Protein AF-A0A7J9ISA4-F1 (afdb_monomer_lite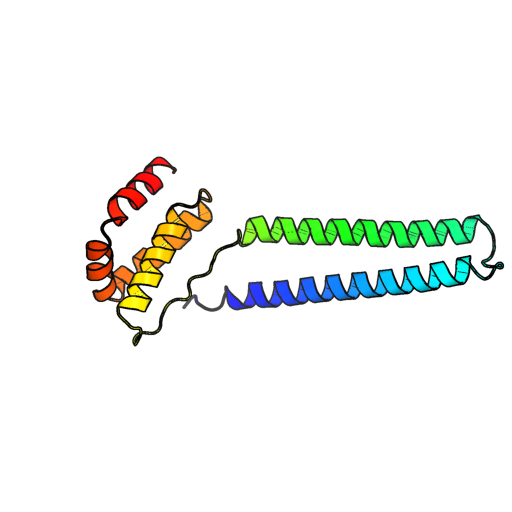)

pLDDT: mean 79.74, std 15.6, range [30.41, 97.19]

InterPro domains:
  IPR054296 Domain of unknown function DUF7032 [PF23005] (8-73)

Sequence (153 aa):
MAIENCGSSFAQNIEVFSGLVASVLVTVNECHHLAIACMDISYSGKLLMQSYLDVIFAKFDNHVKDLFEFYTARILSHGFTIVVSRLSVSASKDDMRFYIRGLLTQMKIEDTKMKKQALGNLYNVLVEDERYVKLIIEIGDIVNVVVQFLDSS

Radius of gyration: 25.22 Å; chains: 1; bounding box: 56×33×67 Å

Secondary structure (DSSP, 8-state):
---SHHHHHHHHHHHHHHHHHHHHHHHHHHHHHHHHHHHSS-SS-HHHHHHHHHHHHHHHHHHHHHHHHHHHHHHHHHTT----PPPPTT--HHHHHHHHHHHHHHHTSS-HHHHHHHHHHHHHHHHH-HHHHHHHHHH--HHHHHHHHHHT-

Organism: NCBI:txid34283

Foldseek 3Di:
DPDPPPVVVVVVLVVLVVVLVVLVVVLVVLVVVLVVVVVPPDPDDPVNNVVSVVVSVVSVVVSVVSVVCSVVVCCVPPVPQPPLDDDDPPDDLVSLLVSLVSLLVQLVDLDLVSVVVSVVVLVVCVVPDVSNVVSVVVVVCVVVSVVVSVVSD

Structure (mmCIF, N/CA/C/O backbone):
data_AF-A0A7J9ISA4-F1
#
_entry.id   AF-A0A7J9ISA4-F1
#
loop_
_atom_site.group_PDB
_atom_site.id
_atom_site.type_symbol
_atom_site.label_atom_id
_atom_site.label_alt_id
_atom_site.label_comp_id
_atom_site.label_asym_id
_atom_site.label_entity_id
_atom_site.label_seq_id
_atom_site.pdbx_PDB_ins_code
_atom_site.Cartn_x
_atom_site.Cartn_y
_atom_site.Cartn_z
_atom_site.occupancy
_atom_site.B_iso_or_equiv
_atom_site.auth_seq_id
_atom_site.auth_comp_id
_atom_site.auth_asym_id
_atom_site.auth_atom_id
_atom_site.pdbx_PDB_model_num
ATOM 1 N N . MET A 1 1 ? -16.634 -18.037 9.692 1.00 30.41 1 MET A N 1
ATOM 2 C CA . MET A 1 1 ? -15.497 -18.662 8.986 1.00 30.41 1 MET A CA 1
ATOM 3 C C . MET A 1 1 ? -15.128 -17.753 7.815 1.00 30.41 1 MET A C 1
ATOM 5 O O . MET A 1 1 ? -15.687 -17.900 6.743 1.00 30.41 1 MET A O 1
ATOM 9 N N . ALA A 1 2 ? -14.324 -16.715 8.067 1.00 34.34 2 ALA A N 1
ATOM 10 C CA . ALA A 1 2 ? -13.890 -15.730 7.065 1.00 34.34 2 ALA A CA 1
ATOM 11 C C . ALA A 1 2 ? -12.674 -14.957 7.611 1.00 34.34 2 ALA A C 1
ATOM 13 O O . ALA A 1 2 ? -12.773 -13.776 7.916 1.00 34.34 2 ALA A O 1
ATOM 14 N N . ILE A 1 3 ? -11.555 -15.647 7.861 1.00 37.19 3 ILE A N 1
ATOM 15 C CA . ILE A 1 3 ? -10.313 -15.008 8.352 1.00 37.19 3 ILE A CA 1
ATOM 16 C C . ILE A 1 3 ? -9.090 -15.346 7.468 1.00 37.19 3 ILE A C 1
ATOM 18 O O . ILE A 1 3 ? -8.023 -14.777 7.655 1.00 37.19 3 ILE A O 1
ATOM 22 N N . GLU A 1 4 ? -9.221 -16.158 6.414 1.00 35.75 4 GLU A N 1
ATOM 23 C CA . GLU A 1 4 ? -8.049 -16.586 5.622 1.00 35.75 4 GLU A CA 1
ATOM 24 C C . GLU A 1 4 ? -7.736 -15.747 4.368 1.00 35.75 4 GLU A C 1
ATOM 26 O O . GLU A 1 4 ? -6.681 -15.923 3.769 1.00 35.75 4 GLU A O 1
ATOM 31 N N . ASN A 1 5 ? -8.576 -14.785 3.969 1.00 42.12 5 ASN A N 1
ATOM 32 C CA . ASN A 1 5 ? -8.413 -14.139 2.655 1.00 42.12 5 ASN A CA 1
ATOM 33 C C . ASN A 1 5 ? -7.409 -12.962 2.608 1.00 42.12 5 ASN A C 1
ATOM 35 O O . ASN A 1 5 ? -7.062 -12.487 1.532 1.00 42.12 5 ASN A O 1
ATOM 39 N N . CYS A 1 6 ? -6.950 -12.445 3.754 1.00 46.66 6 CYS A N 1
ATOM 40 C CA . CYS A 1 6 ? -6.056 -11.274 3.774 1.00 46.66 6 CYS A CA 1
ATOM 41 C C . CYS A 1 6 ? -4.569 -11.666 3.646 1.00 46.66 6 CYS A C 1
ATOM 43 O O . CYS A 1 6 ? -3.785 -10.963 3.011 1.00 46.66 6 CYS A O 1
ATOM 45 N N . GLY A 1 7 ? -4.184 -12.823 4.198 1.00 47.44 7 GLY A N 1
ATOM 46 C CA . GLY A 1 7 ? -2.804 -13.320 4.137 1.00 47.44 7 GLY A CA 1
ATOM 47 C C . GLY A 1 7 ? -2.387 -13.807 2.746 1.00 47.44 7 GLY A C 1
ATOM 48 O O . GLY A 1 7 ? -1.238 -13.616 2.351 1.00 47.44 7 GLY A O 1
ATOM 49 N N . SER A 1 8 ? -3.324 -14.378 1.982 1.00 54.62 8 SER A N 1
ATOM 50 C CA . SER A 1 8 ? -3.075 -14.900 0.631 1.00 54.62 8 SER A CA 1
ATOM 51 C C . SER A 1 8 ? -2.741 -13.790 -0.369 1.00 54.62 8 SER A C 1
ATOM 53 O O . SER A 1 8 ? -1.777 -13.909 -1.121 1.00 54.62 8 SER A O 1
ATOM 55 N N . SER A 1 9 ? -3.479 -12.676 -0.332 1.00 59.88 9 SER A N 1
ATOM 56 C CA . SER A 1 9 ? -3.261 -11.542 -1.237 1.00 59.88 9 SER A CA 1
ATOM 57 C C . SER A 1 9 ? -1.922 -10.844 -0.977 1.00 59.88 9 SER A C 1
ATOM 59 O O . SER A 1 9 ? -1.212 -10.498 -1.919 1.00 59.88 9 SER A O 1
ATOM 61 N N . PHE A 1 10 ? -1.526 -10.668 0.286 1.00 62.47 10 PHE A N 1
ATOM 62 C CA . PHE A 1 10 ? -0.249 -10.032 0.620 1.00 62.47 10 PHE A CA 1
ATOM 63 C C . PHE A 1 10 ? 0.959 -10.876 0.186 1.00 62.47 10 PHE A C 1
ATOM 65 O O . PHE A 1 10 ? 1.888 -10.343 -0.420 1.00 62.47 10 PHE A O 1
ATOM 72 N N . ALA A 1 11 ? 0.925 -12.189 0.437 1.00 68.31 11 ALA A N 1
ATOM 73 C CA . ALA A 1 11 ? 1.981 -13.108 0.013 1.00 68.31 11 ALA A CA 1
ATOM 74 C C . ALA A 1 11 ? 2.127 -13.145 -1.518 1.00 68.31 11 ALA A C 1
ATOM 76 O O . ALA A 1 11 ? 3.238 -13.036 -2.032 1.00 68.31 11 ALA A O 1
ATOM 77 N N . GLN A 1 12 ? 1.004 -13.196 -2.239 1.00 74.12 12 GLN A N 1
ATOM 78 C CA . GLN A 1 12 ? 0.990 -13.164 -3.701 1.00 74.12 12 GLN A CA 1
ATOM 79 C C . GLN A 1 12 ? 1.576 -11.855 -4.256 1.00 74.12 12 GLN A C 1
ATOM 81 O O . GLN A 1 12 ? 2.361 -11.873 -5.198 1.00 74.12 12 GLN A O 1
ATOM 86 N N . ASN A 1 13 ? 1.263 -10.710 -3.642 1.00 75.00 13 ASN A N 1
ATOM 87 C CA . ASN A 1 13 ? 1.820 -9.418 -4.052 1.00 75.00 13 ASN A CA 1
ATOM 88 C C . ASN A 1 13 ? 3.340 -9.320 -3.833 1.00 75.00 13 ASN A C 1
ATOM 90 O O . ASN A 1 13 ? 4.038 -8.721 -4.653 1.00 75.00 13 ASN A O 1
ATOM 94 N N . ILE A 1 14 ? 3.863 -9.901 -2.747 1.00 80.31 14 ILE A N 1
ATOM 95 C CA . ILE A 1 14 ? 5.313 -9.980 -2.506 1.00 80.31 14 ILE A CA 1
ATOM 96 C C . ILE A 1 14 ? 5.988 -10.834 -3.579 1.00 80.31 14 ILE A C 1
ATOM 98 O O . ILE A 1 14 ? 7.038 -10.446 -4.087 1.00 80.31 14 ILE A O 1
ATOM 102 N N . GLU A 1 15 ? 5.390 -11.968 -3.939 1.00 83.81 15 GLU A N 1
ATOM 103 C CA . GLU A 1 15 ? 5.917 -12.857 -4.976 1.00 83.81 15 GLU A CA 1
ATOM 104 C C . GLU A 1 15 ? 5.969 -12.158 -6.343 1.00 83.81 15 GLU A C 1
ATOM 106 O O . GLU A 1 15 ? 7.014 -12.159 -6.996 1.00 83.81 15 GLU A O 1
ATOM 111 N N . VAL A 1 16 ? 4.892 -11.463 -6.730 1.00 85.56 16 VAL A N 1
ATOM 112 C CA . VAL A 1 16 ? 4.835 -10.666 -7.969 1.00 85.56 16 VAL A CA 1
ATOM 113 C C . VAL A 1 16 ? 5.898 -9.564 -7.976 1.00 85.56 16 VAL A C 1
ATOM 115 O O . VAL A 1 16 ? 6.626 -9.416 -8.958 1.00 85.56 16 VAL A O 1
ATOM 118 N N . PHE A 1 17 ? 6.046 -8.818 -6.877 1.00 86.12 17 PHE A N 1
ATOM 119 C CA . PHE A 1 17 ? 7.059 -7.764 -6.777 1.00 86.12 17 PHE A CA 1
ATOM 120 C C . PHE A 1 17 ? 8.486 -8.323 -6.835 1.00 86.12 17 PHE A C 1
ATOM 122 O O . PHE A 1 17 ? 9.341 -7.774 -7.527 1.00 86.12 17 PHE A O 1
ATOM 129 N N . SER A 1 18 ? 8.741 -9.439 -6.149 1.00 88.25 18 SER A N 1
ATOM 130 C CA . SER A 1 18 ? 10.027 -10.137 -6.203 1.00 88.25 18 SER A CA 1
ATOM 131 C C . SER A 1 18 ? 10.355 -10.590 -7.628 1.00 88.25 18 SER A C 1
ATOM 133 O O . SER A 1 18 ? 11.494 -10.437 -8.072 1.00 88.25 18 SER A O 1
ATOM 135 N N . GLY A 1 19 ? 9.363 -11.099 -8.366 1.0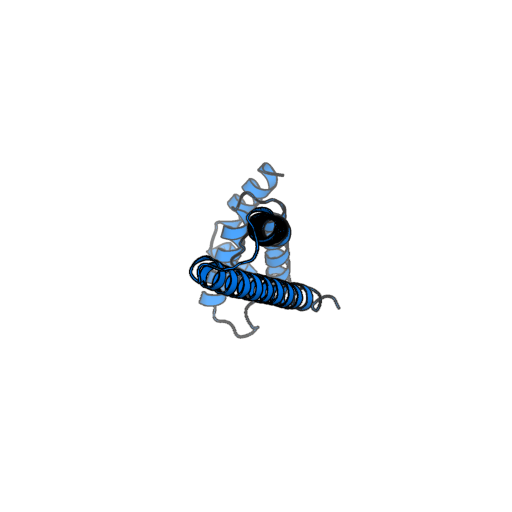0 91.38 19 GLY A N 1
ATOM 136 C CA . GLY A 1 19 ? 9.506 -11.450 -9.779 1.00 91.38 19 GLY A CA 1
ATOM 137 C C . GLY A 1 19 ? 9.865 -10.245 -10.653 1.00 91.38 19 GLY A C 1
ATOM 138 O O . GLY A 1 19 ? 10.779 -10.330 -11.474 1.00 91.38 19 GLY A O 1
ATOM 139 N N . LEU A 1 20 ? 9.213 -9.101 -10.431 1.00 92.94 20 LEU A N 1
ATOM 140 C CA . LEU A 1 20 ? 9.489 -7.859 -11.159 1.00 92.94 20 LEU A CA 1
ATOM 141 C C . LEU A 1 20 ? 10.909 -7.339 -10.891 1.00 92.94 20 LEU A C 1
ATOM 143 O O . LEU A 1 20 ? 11.635 -7.021 -11.831 1.00 92.94 20 LEU A O 1
ATOM 147 N N . VAL A 1 21 ? 11.353 -7.334 -9.630 1.00 93.19 21 VAL A N 1
ATOM 148 C CA . VAL A 1 21 ? 12.729 -6.951 -9.261 1.00 93.19 21 VAL A CA 1
ATOM 149 C C . VAL A 1 21 ? 13.758 -7.872 -9.921 1.00 93.19 21 VAL A C 1
ATOM 151 O O . VAL A 1 21 ? 14.757 -7.390 -10.459 1.00 93.19 21 VAL A O 1
ATOM 154 N N . ALA A 1 22 ? 13.511 -9.185 -9.932 1.00 95.69 22 ALA A N 1
ATOM 155 C CA . ALA A 1 22 ? 14.386 -10.139 -10.609 1.00 95.69 22 ALA A CA 1
ATOM 156 C C . ALA A 1 22 ? 14.451 -9.881 -12.127 1.00 95.69 22 ALA A C 1
ATOM 158 O O . ALA A 1 22 ? 15.536 -9.897 -12.707 1.00 95.69 22 ALA A O 1
ATOM 159 N N . SER A 1 23 ? 13.317 -9.576 -12.764 1.00 95.56 23 SER A N 1
ATOM 160 C CA . SER A 1 23 ? 13.235 -9.257 -14.197 1.00 95.56 23 SER A CA 1
ATOM 161 C C . SER A 1 23 ? 13.988 -7.968 -14.566 1.00 95.56 23 SER A C 1
ATOM 163 O O . SER A 1 23 ? 14.734 -7.921 -15.554 1.00 95.56 23 SER A O 1
ATOM 165 N N . VAL A 1 24 ? 13.872 -6.933 -13.725 1.00 96.44 24 VAL A N 1
ATOM 166 C CA . VAL A 1 24 ? 14.646 -5.690 -13.854 1.00 96.44 24 VAL A CA 1
ATOM 167 C C . VAL A 1 24 ? 16.140 -5.980 -13.744 1.00 96.44 24 VAL A C 1
ATOM 169 O O . VAL A 1 24 ? 16.910 -5.514 -14.580 1.00 96.44 24 VAL A O 1
ATOM 172 N N . LEU A 1 25 ? 16.559 -6.784 -12.762 1.00 97.19 25 LEU A N 1
ATOM 173 C CA . LEU A 1 25 ? 17.967 -7.139 -12.575 1.00 97.19 25 LEU A CA 1
ATOM 174 C C . LEU A 1 25 ? 18.546 -7.860 -13.800 1.00 97.19 25 LEU A C 1
ATOM 176 O O . LEU A 1 25 ? 19.649 -7.530 -14.237 1.00 97.19 25 LEU A O 1
ATOM 180 N N . VAL A 1 26 ? 17.793 -8.793 -14.392 1.00 97.12 26 VAL A N 1
ATOM 181 C CA . VAL A 1 26 ? 18.182 -9.460 -15.646 1.00 97.12 26 VAL A CA 1
ATOM 182 C C . VAL A 1 26 ? 18.388 -8.434 -16.761 1.00 97.12 26 VAL A C 1
ATOM 184 O O . VAL A 1 26 ? 19.423 -8.448 -17.422 1.00 97.12 26 VAL A O 1
ATOM 187 N N . THR A 1 27 ? 17.455 -7.494 -16.925 1.00 96.62 27 THR A N 1
ATOM 188 C CA . THR A 1 27 ? 17.532 -6.457 -17.970 1.00 96.62 27 THR A CA 1
ATOM 189 C C . THR A 1 27 ? 18.705 -5.496 -17.748 1.00 96.62 27 THR A C 1
ATOM 191 O O . THR A 1 27 ? 19.381 -5.107 -18.699 1.00 96.62 27 THR A O 1
ATOM 194 N N . VAL A 1 28 ? 19.008 -5.146 -16.494 1.00 96.81 28 VAL A N 1
ATOM 195 C CA . VAL A 1 28 ? 20.195 -4.352 -16.135 1.00 96.81 28 VAL A CA 1
ATOM 196 C C . VAL A 1 28 ? 21.478 -5.103 -16.484 1.00 96.81 28 VAL A C 1
ATOM 198 O O . VAL A 1 28 ? 22.398 -4.505 -17.041 1.00 96.81 28 VAL A O 1
ATOM 201 N N . ASN A 1 29 ? 21.542 -6.407 -16.211 1.00 96.31 29 ASN A N 1
ATOM 202 C CA . ASN A 1 29 ? 22.706 -7.218 -16.552 1.00 96.31 29 ASN A CA 1
ATOM 203 C C . ASN A 1 29 ? 22.891 -7.346 -18.077 1.00 96.31 29 ASN A C 1
ATOM 205 O O . ASN A 1 29 ? 24.001 -7.197 -18.582 1.00 96.31 29 ASN A O 1
ATOM 209 N N . GLU A 1 30 ? 21.809 -7.546 -18.833 1.00 94.00 30 GLU A N 1
ATOM 210 C CA . GLU A 1 30 ? 21.842 -7.514 -20.303 1.00 94.00 30 GLU A CA 1
ATOM 211 C C . GLU A 1 30 ? 22.312 -6.154 -20.842 1.00 94.00 30 GLU A C 1
ATOM 213 O O . GLU A 1 30 ? 23.153 -6.103 -21.739 1.00 94.00 30 GLU A O 1
ATOM 218 N N . CYS A 1 31 ? 21.818 -5.052 -20.270 1.00 93.62 31 CYS A N 1
ATOM 219 C CA . CYS A 1 31 ? 22.247 -3.696 -20.612 1.00 93.62 31 CYS A CA 1
ATOM 220 C C . CYS A 1 31 ? 23.742 -3.491 -20.327 1.00 93.62 31 CYS A C 1
ATOM 222 O O . CYS A 1 31 ? 24.458 -2.909 -21.140 1.00 93.62 31 CYS A O 1
ATOM 224 N N . HIS A 1 32 ? 24.239 -4.024 -19.210 1.00 93.31 32 HIS A N 1
ATOM 225 C CA . HIS A 1 32 ? 25.657 -3.984 -18.870 1.00 93.31 32 HIS A CA 1
ATOM 226 C C . HIS A 1 32 ? 26.517 -4.750 -19.886 1.00 93.31 32 HIS A C 1
ATOM 228 O O . HIS A 1 32 ? 27.515 -4.217 -20.372 1.00 93.31 32 HIS A O 1
ATOM 234 N N . HIS A 1 33 ? 26.107 -5.961 -20.274 1.00 89.25 33 HIS A N 1
ATOM 235 C CA . HIS A 1 33 ? 26.791 -6.722 -21.323 1.00 89.25 33 HIS A CA 1
ATOM 236 C C . HIS A 1 33 ? 26.769 -6.000 -22.673 1.00 89.25 33 HIS A C 1
ATOM 238 O O . HIS A 1 33 ? 27.788 -5.968 -23.363 1.00 89.25 33 HIS A O 1
ATOM 244 N N . LEU A 1 34 ? 25.642 -5.377 -23.033 1.00 87.12 34 LEU A N 1
ATOM 245 C CA . LEU A 1 34 ? 25.538 -4.562 -24.240 1.00 87.12 34 LEU A CA 1
ATOM 246 C C . LEU A 1 34 ? 26.475 -3.348 -24.179 1.00 87.12 34 LEU A C 1
ATOM 248 O O . LEU A 1 34 ? 27.151 -3.054 -25.159 1.00 87.12 34 LEU A O 1
ATOM 252 N N . ALA A 1 35 ? 26.571 -2.671 -23.033 1.00 86.94 35 ALA A N 1
ATOM 253 C CA . ALA A 1 35 ? 27.482 -1.545 -22.847 1.00 86.94 35 ALA A CA 1
ATOM 254 C C . ALA A 1 35 ? 28.951 -1.960 -23.033 1.00 86.94 35 ALA A C 1
ATOM 256 O O . ALA A 1 35 ? 29.700 -1.250 -23.702 1.00 86.94 35 ALA A O 1
ATOM 257 N N . ILE A 1 36 ? 29.348 -3.127 -22.512 1.00 85.56 36 ILE A N 1
ATOM 258 C CA . ILE A 1 36 ? 30.682 -3.704 -22.746 1.00 85.56 36 ILE A CA 1
ATOM 259 C C . ILE A 1 36 ? 30.889 -3.996 -24.238 1.00 85.56 36 ILE A C 1
ATOM 261 O O . ILE A 1 36 ? 31.883 -3.559 -24.813 1.00 85.56 36 ILE A O 1
ATOM 265 N N . ALA A 1 37 ? 29.932 -4.663 -24.888 1.00 80.31 37 ALA A N 1
ATOM 266 C CA . ALA A 1 37 ? 30.019 -5.000 -26.310 1.00 80.31 37 ALA A CA 1
ATOM 267 C C . ALA A 1 37 ? 30.105 -3.758 -27.219 1.00 80.31 37 ALA A C 1
ATOM 269 O O . ALA A 1 37 ? 30.799 -3.779 -28.235 1.00 80.31 37 ALA A O 1
ATOM 270 N N . CYS A 1 38 ? 29.446 -2.659 -26.842 1.00 76.00 38 CYS A N 1
ATOM 271 C CA . CYS A 1 38 ? 29.540 -1.372 -27.531 1.00 76.00 38 CYS A CA 1
ATOM 272 C C . CYS A 1 38 ? 30.930 -0.723 -27.404 1.00 76.00 38 CYS A C 1
ATOM 274 O O . CYS A 1 38 ? 31.338 0.006 -28.307 1.00 76.00 38 CYS A O 1
ATOM 276 N N . MET A 1 39 ? 31.657 -0.972 -26.308 1.00 77.31 39 MET A N 1
ATOM 277 C CA . MET A 1 39 ? 33.015 -0.449 -26.108 1.00 77.31 39 MET A CA 1
ATOM 278 C C . MET A 1 39 ? 34.083 -1.241 -26.874 1.00 77.31 39 MET A C 1
ATOM 280 O O . MET A 1 39 ? 35.103 -0.660 -27.226 1.00 77.31 39 MET A O 1
ATOM 284 N N . ASP A 1 40 ? 33.846 -2.519 -27.191 1.00 73.00 40 ASP A N 1
ATOM 285 C CA . ASP A 1 40 ? 34.832 -3.427 -27.814 1.00 73.00 40 ASP A CA 1
ATOM 286 C C . ASP A 1 40 ? 34.967 -3.295 -29.357 1.00 73.00 40 ASP A C 1
ATOM 288 O O . ASP A 1 40 ? 35.508 -4.160 -30.042 1.00 73.00 40 ASP A O 1
ATOM 292 N N . ILE A 1 41 ? 34.523 -2.171 -29.937 1.00 57.09 41 ILE A N 1
ATOM 293 C CA . ILE A 1 41 ? 34.849 -1.682 -31.303 1.00 57.09 41 ILE A CA 1
ATOM 294 C C . ILE A 1 41 ? 34.388 -2.572 -32.491 1.00 57.09 41 ILE A C 1
ATOM 296 O O . ILE A 1 41 ? 34.514 -2.165 -33.645 1.00 57.09 41 ILE A O 1
ATOM 300 N N . SER A 1 42 ? 33.751 -3.732 -32.286 1.00 58.06 42 SER A N 1
ATOM 301 C CA . SER A 1 42 ? 33.310 -4.595 -33.406 1.00 58.06 42 SER A CA 1
ATOM 302 C C . SER A 1 42 ? 31.905 -5.189 -33.286 1.00 58.06 42 SER A C 1
ATOM 304 O O . SER A 1 42 ? 31.612 -6.235 -33.868 1.00 58.06 42 SER A O 1
ATOM 306 N N . TYR A 1 43 ? 30.979 -4.527 -32.585 1.00 52.44 43 TYR A N 1
ATOM 307 C CA . TYR A 1 43 ? 29.584 -4.977 -32.558 1.00 52.44 43 TYR A CA 1
ATOM 308 C C . TYR A 1 43 ? 28.833 -4.609 -33.855 1.00 52.44 43 TYR A C 1
ATOM 310 O O . TYR A 1 43 ? 27.984 -3.726 -33.901 1.00 52.44 43 TYR A O 1
ATOM 318 N N . SER A 1 44 ? 29.234 -5.273 -34.945 1.00 63.00 44 SER A N 1
ATOM 319 C CA . SER A 1 44 ? 28.444 -5.650 -36.123 1.00 63.00 44 SER A CA 1
ATOM 320 C C . SER A 1 44 ? 27.403 -4.637 -36.614 1.00 63.00 44 SER A C 1
ATOM 322 O O . SER A 1 44 ? 26.215 -4.920 -36.656 1.00 63.00 44 SER A O 1
ATOM 324 N N . GLY A 1 45 ? 27.853 -3.476 -37.085 1.00 65.25 45 GLY A N 1
ATOM 325 C CA . GLY A 1 45 ? 27.023 -2.568 -37.877 1.00 65.25 45 GLY A CA 1
ATOM 326 C C . GLY A 1 45 ? 26.000 -1.755 -37.073 1.00 65.25 45 GLY A C 1
ATOM 327 O O . GLY A 1 45 ? 25.303 -2.232 -36.182 1.00 65.25 45 GLY A O 1
ATOM 328 N N . LYS A 1 46 ? 25.868 -0.481 -37.454 1.00 70.00 46 LYS A N 1
ATOM 329 C CA . LYS A 1 46 ? 25.039 0.529 -36.776 1.00 70.00 46 LYS A CA 1
ATOM 330 C C . LYS A 1 46 ? 23.592 0.081 -36.509 1.00 70.00 46 LYS A C 1
ATOM 332 O O . LYS A 1 46 ? 23.043 0.404 -35.464 1.00 70.00 46 LYS A O 1
ATOM 337 N N . LEU A 1 47 ? 22.996 -0.673 -37.436 1.00 68.19 47 LEU A N 1
ATOM 338 C CA . LEU A 1 47 ? 21.612 -1.151 -37.331 1.00 68.19 47 LEU A CA 1
ATOM 339 C C . LEU A 1 47 ? 21.434 -2.248 -36.277 1.00 68.19 47 LEU A C 1
ATOM 341 O O . LEU A 1 47 ? 20.407 -2.270 -35.606 1.00 68.19 47 LEU A O 1
ATOM 345 N N . LEU A 1 48 ? 22.422 -3.132 -36.103 1.00 70.62 48 LEU A N 1
ATOM 346 C CA . LEU A 1 48 ? 22.340 -4.190 -35.100 1.00 70.62 48 LEU A CA 1
ATOM 347 C C . LEU A 1 48 ? 22.428 -3.576 -33.702 1.00 70.62 48 LEU A C 1
ATOM 349 O O . LEU A 1 48 ? 21.541 -3.789 -32.886 1.00 70.62 48 LEU A O 1
ATOM 353 N N . MET A 1 49 ? 23.434 -2.732 -33.458 1.00 77.19 49 MET A N 1
ATOM 354 C CA . MET A 1 49 ? 23.585 -2.011 -32.191 1.00 77.19 49 MET A CA 1
ATOM 355 C C . MET A 1 49 ? 22.335 -1.188 -31.846 1.00 77.19 49 MET A C 1
ATOM 357 O O . MET A 1 49 ? 21.870 -1.232 -30.710 1.00 77.19 49 MET A O 1
ATOM 361 N N . GLN A 1 50 ? 21.758 -0.486 -32.827 1.00 82.50 50 GLN A N 1
ATOM 362 C CA . GLN A 1 50 ? 20.513 0.257 -32.636 1.00 82.50 50 GLN A CA 1
ATOM 363 C C . GLN A 1 50 ? 19.347 -0.671 -32.269 1.00 82.50 50 GLN A C 1
ATOM 365 O O . GLN A 1 50 ? 18.659 -0.406 -31.291 1.00 82.50 50 GLN A O 1
ATOM 370 N N . SER A 1 51 ? 19.178 -1.798 -32.966 1.00 85.38 51 SER A N 1
ATOM 371 C CA . SER A 1 51 ? 18.131 -2.773 -32.640 1.00 85.38 51 SER A CA 1
ATOM 372 C C . SER A 1 51 ? 18.273 -3.343 -31.226 1.00 85.38 51 SER A C 1
ATOM 374 O O . SER A 1 51 ? 17.264 -3.539 -30.553 1.00 85.38 51 SER A O 1
ATOM 376 N N . TYR A 1 52 ? 19.493 -3.616 -30.756 1.00 85.06 52 TYR A N 1
ATOM 377 C CA . TYR A 1 52 ? 19.712 -4.086 -29.384 1.00 85.06 52 TYR A CA 1
ATOM 378 C C . TYR A 1 52 ? 19.392 -3.003 -28.347 1.00 85.06 52 TYR A C 1
ATOM 380 O O . TYR A 1 52 ? 18.779 -3.307 -27.323 1.00 85.06 52 TYR A O 1
ATOM 388 N N . LEU A 1 53 ? 19.754 -1.745 -28.619 1.00 88.56 53 LEU A N 1
ATOM 389 C CA . LEU A 1 53 ? 19.392 -0.612 -27.765 1.00 88.56 53 LEU A CA 1
ATOM 390 C C . LEU A 1 53 ? 17.874 -0.414 -27.703 1.00 88.56 53 LEU A C 1
ATOM 392 O O . LEU A 1 53 ? 17.340 -0.248 -26.608 1.00 88.56 53 LEU A O 1
ATOM 396 N N . ASP A 1 54 ? 17.181 -0.503 -28.839 1.00 91.56 54 ASP A N 1
ATOM 397 C CA . ASP A 1 54 ? 15.722 -0.387 -28.913 1.00 91.56 54 ASP A CA 1
ATOM 398 C C . ASP A 1 54 ? 15.033 -1.499 -28.101 1.00 91.56 54 ASP A C 1
ATOM 400 O O . ASP A 1 54 ? 14.069 -1.242 -27.378 1.00 91.56 54 ASP A O 1
ATOM 404 N N . VAL A 1 55 ? 15.562 -2.730 -28.144 1.00 93.31 55 VAL A N 1
ATOM 405 C CA . VAL A 1 55 ? 15.065 -3.853 -27.330 1.00 93.31 55 VAL A CA 1
ATOM 406 C C . VAL A 1 55 ? 15.262 -3.594 -25.836 1.00 93.31 55 VAL A C 1
ATOM 408 O O . VAL A 1 55 ? 14.327 -3.788 -25.059 1.00 93.31 55 VAL A O 1
ATOM 411 N N . ILE A 1 56 ? 16.451 -3.153 -25.413 1.00 94.44 56 ILE A N 1
ATOM 412 C CA . ILE A 1 56 ? 16.720 -2.843 -24.000 1.00 94.44 56 ILE A CA 1
ATOM 413 C C . ILE A 1 56 ? 15.837 -1.686 -23.519 1.00 94.44 56 ILE A C 1
ATOM 415 O O . ILE A 1 56 ? 15.274 -1.757 -22.427 1.00 94.44 56 ILE A O 1
ATOM 419 N N . PHE A 1 57 ? 15.659 -0.654 -24.345 1.00 94.19 57 PHE A N 1
ATOM 420 C CA . PHE A 1 57 ? 14.778 0.469 -24.044 1.00 94.19 57 PHE A CA 1
ATOM 421 C C . PHE A 1 57 ? 13.327 0.013 -23.860 1.00 94.19 57 PHE A C 1
ATOM 423 O O . PHE A 1 57 ? 12.712 0.336 -22.847 1.00 94.19 57 PHE A O 1
ATOM 430 N N . ALA A 1 58 ? 12.804 -0.805 -24.778 1.00 96.31 58 ALA A N 1
ATOM 431 C CA . ALA A 1 58 ? 11.456 -1.357 -24.671 1.00 96.31 58 ALA A CA 1
ATOM 432 C C . ALA A 1 58 ? 11.274 -2.220 -23.410 1.00 96.31 58 ALA A C 1
ATOM 434 O O . ALA A 1 58 ? 10.231 -2.148 -22.762 1.00 96.31 58 ALA A O 1
ATOM 435 N N . LYS A 1 59 ? 12.289 -3.007 -23.018 1.00 96.44 59 LYS A N 1
ATOM 436 C CA . LYS A 1 59 ? 12.255 -3.774 -21.761 1.00 96.44 59 LYS A CA 1
ATOM 437 C C . LYS A 1 59 ? 12.151 -2.856 -20.542 1.00 96.44 59 LYS A C 1
ATOM 439 O O . LYS A 1 59 ? 11.315 -3.101 -19.681 1.00 96.44 59 LYS A O 1
ATOM 444 N N . PHE A 1 60 ? 12.956 -1.793 -20.472 1.00 96.81 60 PHE A N 1
ATOM 445 C CA . PHE A 1 60 ? 12.870 -0.829 -19.371 1.00 96.81 60 PHE A CA 1
ATOM 446 C C . PHE A 1 60 ? 11.547 -0.063 -19.349 1.00 96.81 60 PHE A C 1
ATOM 448 O O . PHE A 1 60 ? 10.986 0.121 -18.272 1.00 96.81 60 PHE A O 1
ATOM 455 N N . ASP A 1 61 ? 11.028 0.343 -20.508 1.00 96.81 61 ASP A N 1
ATOM 456 C CA . ASP A 1 61 ? 9.720 0.999 -20.611 1.00 96.81 61 ASP A CA 1
ATOM 457 C C . ASP A 1 61 ? 8.594 0.092 -20.086 1.00 96.81 61 ASP A C 1
ATOM 459 O O . ASP A 1 61 ? 7.732 0.538 -19.329 1.00 96.81 61 ASP A O 1
ATOM 463 N N . ASN A 1 62 ? 8.650 -1.207 -20.394 1.00 95.81 62 ASN A N 1
ATOM 464 C CA . ASN A 1 62 ? 7.724 -2.189 -19.831 1.00 95.81 62 ASN A CA 1
ATOM 465 C C . ASN A 1 62 ? 7.890 -2.335 -18.312 1.00 95.81 62 ASN A C 1
ATOM 467 O O . ASN A 1 62 ? 6.893 -2.271 -17.603 1.00 95.81 62 ASN A O 1
ATOM 471 N N . HIS A 1 63 ? 9.119 -2.415 -17.785 1.00 95.44 63 HIS A N 1
ATOM 472 C CA . HIS A 1 63 ? 9.335 -2.463 -16.328 1.00 95.44 63 HIS A CA 1
ATOM 473 C C . HIS A 1 63 ? 8.780 -1.231 -15.610 1.00 95.44 63 HIS A C 1
ATOM 475 O O . HIS A 1 63 ? 8.248 -1.345 -14.509 1.00 95.44 63 HIS A O 1
ATOM 481 N N . VAL A 1 64 ? 8.895 -0.047 -16.218 1.00 94.62 64 VAL A N 1
ATOM 482 C CA . VAL A 1 64 ? 8.323 1.192 -15.671 1.00 94.62 64 VAL A CA 1
ATOM 483 C C . VAL A 1 64 ? 6.797 1.119 -15.646 1.00 94.62 64 VAL A C 1
ATOM 485 O O . VAL A 1 64 ? 6.200 1.486 -14.632 1.00 94.62 64 VAL A O 1
ATOM 488 N N . LYS A 1 65 ? 6.164 0.621 -16.715 1.00 93.81 65 LYS A N 1
ATOM 489 C CA . LYS A 1 65 ? 4.709 0.406 -16.761 1.00 93.81 65 LYS A CA 1
ATOM 490 C C . LYS A 1 65 ? 4.260 -0.609 -15.717 1.00 93.81 65 LYS A C 1
ATOM 492 O O . LYS A 1 65 ? 3.368 -0.293 -14.939 1.00 93.81 65 LYS A O 1
ATOM 497 N N . ASP A 1 66 ? 4.932 -1.751 -15.622 1.00 91.25 66 ASP A N 1
ATOM 498 C CA . ASP A 1 66 ? 4.619 -2.805 -14.654 1.00 91.25 66 ASP A CA 1
ATOM 499 C C . ASP A 1 66 ? 4.751 -2.297 -13.209 1.00 91.25 66 ASP A C 1
ATOM 501 O O . ASP A 1 66 ? 3.880 -2.532 -12.371 1.00 91.25 66 ASP A O 1
ATOM 505 N N . LEU A 1 67 ? 5.811 -1.534 -12.907 1.00 89.75 67 LEU A N 1
ATOM 506 C CA . LEU A 1 67 ? 5.998 -0.899 -11.597 1.00 89.75 67 LEU A CA 1
ATOM 507 C C . LEU A 1 67 ? 4.916 0.143 -11.307 1.00 89.75 67 LEU A C 1
ATOM 509 O O . LEU A 1 67 ? 4.443 0.238 -10.172 1.00 89.75 67 LEU A O 1
ATOM 513 N N . PHE A 1 68 ? 4.525 0.928 -12.309 1.00 88.06 68 PHE A N 1
ATOM 514 C CA . PHE A 1 68 ? 3.477 1.933 -12.177 1.00 88.06 68 PHE A CA 1
ATOM 515 C C . PHE A 1 68 ? 2.100 1.297 -11.956 1.00 88.06 68 PHE A C 1
ATOM 517 O O . PHE A 1 68 ? 1.349 1.740 -11.083 1.00 88.06 68 PHE A O 1
ATOM 524 N N . GLU A 1 69 ? 1.778 0.237 -12.694 1.00 85.75 69 GLU A N 1
ATOM 525 C CA . GLU A 1 69 ? 0.558 -0.548 -12.518 1.00 85.75 69 GLU A CA 1
ATOM 526 C C . GLU A 1 69 ? 0.535 -1.218 -11.146 1.00 85.75 69 GLU A C 1
ATOM 528 O O . GLU A 1 69 ? -0.448 -1.074 -10.421 1.00 85.75 69 GLU A O 1
ATOM 533 N N . PHE A 1 70 ? 1.635 -1.853 -10.728 1.00 83.19 70 PHE A N 1
ATOM 534 C CA . PHE A 1 70 ? 1.769 -2.433 -9.392 1.00 83.19 70 PHE A CA 1
ATOM 535 C C . PHE A 1 70 ? 1.574 -1.379 -8.294 1.00 83.19 70 PHE A C 1
ATOM 537 O O . PHE A 1 70 ? 0.829 -1.591 -7.335 1.00 83.19 70 PHE A O 1
ATOM 544 N N . TYR A 1 71 ? 2.206 -0.213 -8.435 1.00 77.81 71 TYR A N 1
ATOM 545 C CA . TYR A 1 71 ? 2.080 0.891 -7.487 1.00 77.81 71 TYR A CA 1
ATOM 546 C C . TYR A 1 71 ? 0.643 1.422 -7.409 1.00 77.81 71 TYR A C 1
ATOM 548 O O . TYR A 1 71 ? 0.101 1.589 -6.314 1.00 77.81 71 TYR A O 1
ATOM 556 N N . THR A 1 72 ? 0.005 1.634 -8.559 1.00 74.62 72 THR A N 1
ATOM 557 C CA . THR A 1 72 ? -1.371 2.137 -8.650 1.00 74.62 72 THR A CA 1
ATOM 558 C C . THR A 1 72 ? -2.364 1.116 -8.101 1.00 74.62 72 THR A C 1
ATOM 560 O O . THR A 1 72 ? -3.218 1.468 -7.286 1.00 74.62 72 THR A O 1
ATOM 563 N N . ALA A 1 73 ? -2.204 -0.162 -8.452 1.00 72.69 73 ALA A N 1
ATOM 564 C CA . ALA A 1 73 ? -2.978 -1.264 -7.897 1.00 72.69 73 ALA A CA 1
ATOM 565 C C . ALA A 1 73 ? -2.806 -1.359 -6.376 1.00 72.69 73 ALA A C 1
ATOM 567 O O . ALA A 1 73 ? -3.779 -1.621 -5.670 1.00 72.69 73 ALA A O 1
ATOM 568 N N . ARG A 1 74 ? -1.608 -1.078 -5.842 1.00 61.38 74 ARG A N 1
ATOM 569 C CA . ARG A 1 74 ? -1.347 -1.054 -4.396 1.00 61.38 74 ARG A CA 1
ATOM 570 C C . ARG A 1 74 ? -1.992 0.138 -3.691 1.00 61.38 74 ARG A C 1
ATOM 572 O O . ARG A 1 74 ? -2.549 -0.054 -2.612 1.00 61.38 74 ARG A O 1
ATOM 579 N N . ILE A 1 75 ? -1.956 1.339 -4.274 1.00 54.72 75 ILE A N 1
ATOM 580 C CA . ILE A 1 75 ? -2.696 2.497 -3.743 1.00 54.72 75 ILE A CA 1
ATOM 581 C C . ILE A 1 75 ? -4.189 2.166 -3.682 1.00 54.72 75 ILE A C 1
ATOM 583 O O . ILE A 1 75 ? -4.790 2.292 -2.617 1.00 54.72 75 ILE A O 1
ATOM 587 N N . LEU A 1 76 ? -4.760 1.665 -4.782 1.00 54.03 76 LEU A N 1
ATOM 588 C CA . LEU A 1 76 ? -6.182 1.314 -4.864 1.00 54.03 76 LEU A CA 1
ATOM 589 C C . LEU A 1 76 ? -6.569 0.165 -3.918 1.00 54.03 76 LEU A C 1
ATOM 591 O O . LEU A 1 76 ? -7.682 0.122 -3.385 1.00 54.03 76 LEU A O 1
ATOM 595 N N . SER A 1 77 ? -5.661 -0.790 -3.709 1.00 55.22 77 SER A N 1
ATOM 596 C CA . SER A 1 77 ? -5.950 -1.990 -2.923 1.00 55.22 77 SER A CA 1
ATOM 597 C C . SER A 1 77 ? -5.713 -1.797 -1.429 1.00 55.22 77 SER A C 1
ATOM 599 O O . SER A 1 77 ? -6.475 -2.365 -0.643 1.00 55.22 77 SER A O 1
ATOM 601 N N . HIS A 1 78 ? -4.686 -1.042 -1.025 1.00 53.41 78 HIS A N 1
ATOM 602 C CA . HIS A 1 78 ? -4.148 -1.052 0.343 1.00 53.41 78 HIS A CA 1
ATOM 603 C C . HIS A 1 78 ? -3.777 0.318 0.928 1.00 53.41 78 HIS A C 1
ATOM 605 O O . HIS A 1 78 ? -3.288 0.325 2.055 1.00 53.41 78 HIS A O 1
ATOM 611 N N . GLY A 1 79 ? -3.996 1.436 0.216 1.00 47.97 79 GLY A N 1
ATOM 612 C CA . GLY A 1 79 ? -3.898 2.822 0.712 1.00 47.97 79 GLY A CA 1
ATOM 613 C C . GLY A 1 79 ? -3.100 3.013 2.008 1.00 47.97 79 GLY A C 1
ATOM 614 O O . GLY A 1 79 ? -3.693 3.326 3.027 1.00 47.97 79 GLY A O 1
ATOM 615 N N . PHE A 1 80 ? -1.789 2.735 1.991 1.00 47.56 80 PHE A N 1
ATOM 616 C CA . PHE A 1 80 ? -0.838 2.894 3.107 1.00 47.56 80 PHE A CA 1
ATOM 617 C C . PHE A 1 80 ? -1.435 2.853 4.530 1.00 47.56 80 PHE A C 1
ATOM 619 O O . PHE A 1 80 ? -1.227 3.771 5.322 1.00 47.56 80 PHE A O 1
ATOM 626 N N . THR A 1 81 ? -2.175 1.807 4.899 1.00 48.53 81 THR A N 1
ATOM 627 C CA . THR A 1 81 ? -2.647 1.706 6.285 1.00 48.53 81 THR A CA 1
ATOM 628 C C . THR A 1 81 ? -1.542 1.203 7.192 1.00 48.53 81 THR A C 1
ATOM 630 O O . THR A 1 81 ? -1.004 0.115 6.980 1.00 48.53 81 THR A O 1
ATOM 633 N N . ILE A 1 82 ? -1.282 1.946 8.268 1.00 52.06 82 ILE A N 1
ATOM 634 C CA . ILE A 1 82 ? -0.771 1.376 9.514 1.00 52.06 82 ILE A CA 1
ATOM 635 C C . ILE A 1 82 ? -1.825 0.354 9.957 1.00 52.06 82 ILE A C 1
ATOM 637 O O . ILE A 1 82 ? -2.840 0.712 10.551 1.00 52.06 82 ILE A O 1
ATOM 641 N N . VAL A 1 83 ? -1.638 -0.914 9.587 1.00 52.31 83 VAL A N 1
ATOM 642 C CA . VAL A 1 83 ? -2.480 -2.006 10.075 1.00 52.31 83 VAL A CA 1
ATOM 643 C C . VAL A 1 83 ? -2.155 -2.153 11.550 1.00 52.31 83 VAL A C 1
ATOM 645 O O . VAL A 1 83 ? -1.140 -2.738 11.923 1.00 52.31 83 VAL A O 1
ATOM 648 N N . VAL A 1 84 ? -2.993 -1.574 12.404 1.00 55.75 84 VAL A N 1
ATOM 649 C CA . VAL A 1 84 ? -2.904 -1.844 13.831 1.00 55.75 84 VAL A CA 1
ATOM 650 C C . VAL A 1 84 ? -3.430 -3.262 14.024 1.00 55.75 84 VAL A C 1
ATOM 652 O O . VAL A 1 84 ? -4.622 -3.527 13.860 1.00 55.75 84 VAL A O 1
ATOM 655 N N . SER A 1 85 ? -2.521 -4.200 14.277 1.00 59.16 85 SER A N 1
ATOM 656 C CA . SER A 1 85 ? -2.856 -5.601 14.515 1.00 59.16 85 SER A CA 1
ATOM 657 C C . SER A 1 85 ? -3.817 -5.719 15.695 1.00 59.16 85 SER A C 1
ATOM 659 O O . SER A 1 85 ? -3.640 -5.061 16.723 1.00 59.16 85 SER A O 1
ATOM 661 N N . ARG A 1 86 ? -4.837 -6.571 15.554 1.00 61.50 86 ARG A N 1
ATOM 662 C CA . ARG A 1 86 ? -5.744 -6.910 16.653 1.00 61.50 86 ARG A CA 1
ATOM 663 C C . ARG A 1 86 ? -4.927 -7.532 17.786 1.00 61.50 86 ARG A C 1
ATOM 665 O O . ARG A 1 86 ? -4.159 -8.466 17.564 1.00 61.50 86 ARG A O 1
ATOM 672 N N . LEU A 1 87 ? -5.073 -6.975 18.979 1.00 65.00 87 LEU A N 1
ATOM 673 C CA . LEU A 1 87 ? -4.329 -7.399 20.158 1.00 65.00 87 LEU A CA 1
ATOM 674 C C . LEU A 1 87 ? -4.860 -8.733 20.704 1.00 65.00 87 LEU A C 1
ATOM 676 O O . LEU A 1 87 ? -6.031 -9.067 20.519 1.00 65.00 87 LEU A O 1
ATOM 680 N N . SER A 1 88 ? -3.994 -9.504 21.368 1.00 62.44 88 SER A N 1
ATOM 681 C CA . SER A 1 88 ? -4.390 -10.757 22.018 1.00 62.44 88 SER A CA 1
ATOM 682 C C . SER A 1 88 ? -5.340 -10.496 23.195 1.00 62.44 88 SER A C 1
ATOM 684 O O . SER A 1 88 ? -5.346 -9.420 23.792 1.00 62.44 88 SER A O 1
ATOM 686 N N . VAL A 1 89 ? -6.113 -11.514 23.588 1.00 60.53 89 VAL A N 1
ATOM 687 C CA . VAL A 1 89 ? -7.069 -11.453 24.717 1.00 60.53 89 VAL A CA 1
ATOM 688 C C . VAL A 1 89 ? -6.395 -11.030 26.043 1.00 60.53 89 VAL A C 1
ATOM 690 O O . VAL A 1 89 ? -7.051 -10.478 26.932 1.00 60.53 89 VAL A O 1
ATOM 693 N N . SER A 1 90 ? -5.076 -11.228 26.155 1.00 67.81 90 SER A N 1
ATOM 694 C CA . SER A 1 90 ? -4.235 -10.886 27.309 1.00 67.81 90 SER A CA 1
ATOM 695 C C . SER A 1 90 ? -3.549 -9.513 27.225 1.00 67.81 90 SER A C 1
ATOM 697 O O . SER A 1 90 ? -2.632 -9.260 28.005 1.00 67.81 90 SER A O 1
ATOM 699 N N . ALA A 1 91 ? -3.907 -8.656 26.267 1.00 76.69 91 ALA A N 1
ATOM 700 C CA . ALA A 1 91 ? -3.232 -7.374 26.086 1.00 76.69 91 ALA A CA 1
ATOM 701 C C . ALA A 1 91 ? -3.436 -6.415 27.268 1.00 76.69 91 ALA A C 1
ATOM 703 O O . ALA A 1 91 ? -4.447 -6.467 27.978 1.00 76.69 91 ALA A O 1
ATOM 704 N N . SER A 1 92 ? -2.454 -5.538 27.485 1.00 85.38 92 SER A N 1
ATOM 705 C CA . SER A 1 92 ? -2.525 -4.549 28.556 1.00 85.38 92 SER A CA 1
ATOM 706 C C . SER A 1 92 ? -3.565 -3.467 28.241 1.00 85.38 92 SER A C 1
ATOM 708 O O . SER A 1 92 ? -3.928 -3.231 27.085 1.00 85.38 92 SER A O 1
ATOM 710 N N . LYS A 1 93 ? -4.032 -2.762 29.279 1.00 86.88 93 LYS A N 1
ATOM 711 C CA . LYS A 1 93 ? -4.960 -1.630 29.119 1.00 86.88 93 LYS A CA 1
ATOM 712 C C . LYS A 1 93 ? -4.369 -0.533 28.216 1.00 86.88 93 LYS A C 1
ATOM 714 O O . LYS A 1 93 ? -5.110 0.088 27.453 1.00 86.88 93 LYS A O 1
ATOM 719 N N . ASP A 1 94 ? -3.057 -0.311 28.284 1.00 86.25 94 ASP A N 1
ATOM 720 C CA . ASP A 1 94 ? -2.368 0.701 27.477 1.00 86.25 94 ASP A CA 1
ATOM 721 C C . ASP A 1 94 ? -2.265 0.291 26.006 1.00 86.25 94 ASP A C 1
ATOM 723 O O . ASP A 1 94 ? -2.521 1.121 25.131 1.00 86.25 94 ASP A O 1
ATOM 727 N N . ASP A 1 95 ? -2.019 -0.991 25.724 1.00 84.50 95 ASP A N 1
ATOM 728 C CA . ASP A 1 95 ? -2.040 -1.511 24.353 1.00 84.50 95 ASP A CA 1
ATOM 729 C C . ASP A 1 95 ? -3.439 -1.365 23.744 1.00 84.50 95 ASP A C 1
ATOM 731 O O . ASP A 1 95 ? -3.595 -0.861 22.631 1.00 84.50 95 ASP A O 1
ATOM 735 N N . MET A 1 96 ? -4.486 -1.730 24.493 1.00 87.62 96 MET A N 1
ATOM 736 C CA . MET A 1 96 ? -5.876 -1.573 24.047 1.00 87.62 96 MET A CA 1
ATOM 737 C C . MET A 1 96 ? -6.224 -0.107 23.771 1.00 87.62 96 MET A C 1
ATOM 739 O O . MET A 1 96 ? -6.872 0.208 22.772 1.00 87.62 96 MET A O 1
ATOM 743 N N . ARG A 1 97 ? -5.766 0.813 24.628 1.00 88.62 97 ARG A N 1
ATOM 744 C CA . ARG A 1 97 ? -5.947 2.256 24.429 1.00 88.62 97 ARG A CA 1
ATOM 745 C C . ARG A 1 97 ? -5.217 2.744 23.178 1.00 88.62 97 ARG A C 1
ATOM 747 O O . ARG A 1 97 ? -5.782 3.537 22.424 1.00 88.62 97 ARG A O 1
ATOM 754 N N . PHE A 1 98 ? -3.987 2.284 22.952 1.00 86.44 98 PHE A N 1
ATOM 755 C CA . PHE A 1 98 ? -3.224 2.593 21.744 1.00 86.44 98 PHE A CA 1
ATOM 756 C C . PHE A 1 98 ? -3.947 2.086 20.491 1.00 86.44 98 PHE A C 1
ATOM 758 O O . PHE A 1 98 ? -4.104 2.837 19.530 1.00 86.44 98 PHE A O 1
ATOM 765 N N . TYR A 1 99 ? -4.484 0.865 20.542 1.00 86.69 99 TYR A N 1
ATOM 766 C CA . TYR A 1 99 ? -5.270 0.273 19.463 1.00 86.69 99 TYR A CA 1
ATOM 767 C C . TYR A 1 99 ? -6.498 1.114 19.098 1.00 86.69 99 TYR A C 1
ATOM 769 O O . TYR A 1 99 ? -6.673 1.477 17.934 1.00 86.69 99 TYR A O 1
ATOM 777 N N . ILE A 1 100 ? -7.310 1.501 20.090 1.00 89.50 100 ILE A N 1
ATOM 778 C CA . ILE A 1 100 ? -8.497 2.341 19.861 1.00 89.50 100 ILE A CA 1
ATOM 779 C C . ILE A 1 100 ? -8.098 3.693 19.259 1.00 89.50 100 ILE A C 1
ATOM 781 O O . ILE A 1 100 ? -8.713 4.138 18.294 1.00 89.50 100 ILE A O 1
ATOM 785 N N . ARG A 1 101 ? -7.048 4.345 19.778 1.00 89.12 101 ARG A N 1
ATOM 786 C CA . ARG A 1 101 ? -6.551 5.617 19.218 1.00 89.12 101 ARG A CA 1
ATOM 787 C C . ARG A 1 101 ? -6.088 5.467 17.771 1.00 89.12 101 ARG A C 1
ATOM 789 O O . ARG A 1 101 ? -6.337 6.359 16.962 1.00 89.12 101 ARG A O 1
ATOM 796 N N . GLY A 1 102 ? -5.456 4.343 17.447 1.00 86.94 102 GLY A N 1
ATOM 797 C CA . GLY A 1 102 ? -5.083 3.991 16.082 1.00 86.94 102 GLY A CA 1
ATOM 798 C C . GLY A 1 102 ? -6.298 3.905 15.159 1.00 86.94 102 GLY A C 1
ATOM 799 O O . GLY A 1 102 ? -6.318 4.571 14.126 1.00 86.94 102 GLY A O 1
ATOM 800 N N . LEU A 1 103 ? -7.347 3.180 15.567 1.00 88.75 103 LEU A N 1
ATOM 801 C CA . LEU A 1 103 ? -8.597 3.080 14.802 1.00 88.75 103 LEU A CA 1
ATOM 802 C C . LEU A 1 103 ? -9.285 4.441 14.621 1.00 88.75 103 LEU A C 1
ATOM 804 O O . LEU A 1 103 ? -9.677 4.784 13.508 1.00 88.75 103 LEU A O 1
ATOM 808 N N . LEU A 1 104 ? -9.383 5.248 15.682 1.00 89.38 104 LEU A N 1
ATOM 809 C CA . LEU A 1 104 ? -9.967 6.594 15.607 1.00 89.38 104 LEU A CA 1
ATOM 810 C C . LEU A 1 104 ? -9.173 7.515 14.674 1.00 89.38 104 LEU A C 1
ATOM 812 O O . LEU A 1 104 ? -9.757 8.306 13.941 1.00 89.38 104 LEU A O 1
ATOM 816 N N . THR A 1 105 ? -7.844 7.399 14.669 1.00 88.19 105 THR A N 1
ATOM 817 C CA . THR A 1 105 ? -6.984 8.154 13.748 1.00 88.19 105 THR A CA 1
ATOM 818 C C . THR A 1 105 ? -7.195 7.695 12.308 1.00 88.19 105 THR A C 1
ATOM 820 O O . THR A 1 105 ? -7.322 8.529 11.417 1.00 88.19 105 THR A O 1
ATOM 823 N N . GLN A 1 106 ? -7.313 6.384 12.078 1.00 83.38 106 GLN A N 1
ATOM 824 C CA . GLN A 1 106 ? -7.599 5.823 10.757 1.00 83.38 106 GLN A CA 1
ATOM 825 C C . GLN A 1 106 ? -8.961 6.289 10.216 1.00 83.38 106 GLN A C 1
ATOM 827 O O . GLN A 1 106 ? -9.082 6.566 9.027 1.00 83.38 106 GLN A O 1
ATOM 832 N N . MET A 1 107 ? -9.968 6.451 11.080 1.00 86.50 107 MET A N 1
ATOM 833 C CA . MET A 1 107 ? -11.276 7.009 10.708 1.00 86.50 107 MET A CA 1
ATOM 834 C C . MET A 1 107 ? -11.233 8.496 10.314 1.00 86.50 107 MET A C 1
ATOM 836 O O . MET A 1 107 ? -12.137 8.961 9.622 1.00 86.50 107 MET A O 1
ATOM 840 N N . LYS A 1 108 ? -10.203 9.248 10.726 1.00 85.50 108 LYS A N 1
ATOM 841 C CA . LYS A 1 108 ? -10.011 10.656 10.329 1.00 85.50 108 LYS A CA 1
ATOM 842 C C . LYS A 1 108 ? -9.340 10.809 8.957 1.00 85.50 108 LYS A C 1
ATOM 844 O O . LYS A 1 108 ? -9.307 11.914 8.427 1.00 85.50 108 LYS A O 1
ATOM 849 N N . ILE A 1 109 ? -8.805 9.732 8.377 1.00 79.81 109 ILE A N 1
ATOM 850 C CA . ILE A 1 109 ? -8.178 9.739 7.044 1.00 79.81 109 ILE A CA 1
ATOM 851 C C . ILE A 1 109 ? -9.260 9.896 5.975 1.00 79.81 109 ILE A C 1
ATOM 853 O O . ILE A 1 109 ? -10.313 9.290 6.098 1.00 79.81 109 ILE A O 1
ATOM 857 N N . GLU A 1 110 ? -9.008 10.659 4.910 1.00 73.12 110 GLU A N 1
ATOM 858 C CA . GLU A 1 110 ? -10.009 11.034 3.892 1.00 73.12 110 GLU A CA 1
ATOM 859 C C . GLU A 1 110 ? -10.514 9.870 3.005 1.00 73.12 110 GLU A C 1
ATOM 861 O O . GLU A 1 110 ? -11.552 9.985 2.361 1.00 73.12 110 GLU A O 1
ATOM 866 N N . ASP A 1 111 ? -9.852 8.710 3.024 1.00 79.81 111 ASP A N 1
ATOM 867 C CA . ASP A 1 111 ? -10.235 7.529 2.239 1.00 79.81 111 ASP A CA 1
ATOM 868 C C . ASP A 1 111 ? -11.465 6.802 2.826 1.00 79.81 111 ASP A C 1
ATOM 870 O O . ASP A 1 111 ? -11.397 6.139 3.867 1.00 79.81 111 ASP A O 1
ATOM 874 N N . THR A 1 112 ? -12.595 6.853 2.113 1.00 80.38 112 THR A N 1
ATOM 875 C CA . THR A 1 112 ? -13.874 6.237 2.508 1.00 80.38 112 THR A CA 1
ATOM 876 C C . THR A 1 112 ? -13.785 4.731 2.790 1.00 80.38 112 THR A C 1
ATOM 878 O O . THR A 1 112 ? -14.480 4.233 3.682 1.00 80.38 112 THR A O 1
ATOM 881 N N . LYS A 1 113 ? -12.957 3.977 2.055 1.00 78.75 113 LYS A N 1
ATOM 882 C CA . LYS A 1 113 ? -12.790 2.529 2.262 1.00 78.75 113 LYS A CA 1
ATOM 883 C C . LYS A 1 113 ? -12.086 2.273 3.592 1.00 78.75 113 LYS A C 1
ATOM 885 O O . LYS A 1 113 ? -12.539 1.434 4.374 1.00 78.75 113 LYS A O 1
ATOM 890 N N . MET A 1 114 ? -11.041 3.047 3.877 1.00 77.56 114 MET A N 1
ATOM 891 C CA . MET A 1 114 ? -10.283 2.949 5.126 1.00 77.56 114 MET A CA 1
ATOM 892 C C . MET A 1 114 ? -11.112 3.366 6.334 1.00 77.56 114 MET A C 1
ATOM 894 O O . MET A 1 114 ? -11.095 2.672 7.354 1.00 77.56 114 MET A O 1
ATOM 898 N N . LYS A 1 115 ? -11.911 4.430 6.203 1.00 85.31 115 LYS A N 1
ATOM 899 C CA . LYS A 1 115 ? -12.844 4.845 7.253 1.00 85.31 115 LYS A CA 1
ATOM 900 C C . LYS A 1 115 ? -13.843 3.734 7.604 1.00 85.31 115 LYS A C 1
ATOM 902 O O . LYS A 1 115 ? -14.016 3.407 8.778 1.00 85.31 115 LYS A O 1
ATOM 907 N N . LYS A 1 116 ? -14.471 3.117 6.591 1.00 85.75 116 LYS A N 1
ATOM 908 C CA . LYS A 1 116 ? -15.441 2.018 6.777 1.00 85.75 116 LYS A CA 1
ATOM 909 C C . LYS A 1 116 ? -14.803 0.792 7.431 1.00 85.75 116 LYS A C 1
ATOM 911 O O . LYS A 1 116 ? -15.399 0.200 8.328 1.00 85.75 116 LYS A O 1
ATOM 916 N N . GLN A 1 117 ? -13.591 0.429 7.018 1.00 84.12 117 GLN A N 1
ATOM 917 C CA . GLN A 1 117 ? -12.857 -0.689 7.609 1.00 84.12 117 GLN A CA 1
ATOM 918 C C . GLN A 1 117 ? -12.506 -0.433 9.082 1.00 84.12 117 GLN A C 1
ATOM 920 O O . GLN A 1 117 ? -12.719 -1.309 9.920 1.00 84.12 117 GLN A O 1
ATOM 925 N N . ALA A 1 118 ? -12.004 0.761 9.412 1.00 87.94 118 ALA A N 1
ATOM 926 C CA . ALA A 1 118 ? -11.675 1.133 10.786 1.00 87.94 118 ALA A CA 1
ATOM 927 C C . ALA A 1 118 ? -12.914 1.115 11.696 1.00 87.94 118 ALA A C 1
ATOM 929 O O . ALA A 1 118 ? -12.853 0.570 12.798 1.00 87.94 118 ALA A O 1
ATOM 930 N N . LEU A 1 119 ? -14.052 1.619 11.204 1.00 90.19 119 LEU A N 1
ATOM 931 C CA . LEU A 1 119 ? -15.331 1.556 11.913 1.00 90.19 119 LEU A CA 1
ATOM 932 C C . LEU A 1 119 ? -15.797 0.109 12.142 1.00 90.19 119 LEU A C 1
ATOM 934 O O . LEU A 1 119 ? -16.227 -0.228 13.243 1.00 90.19 119 LEU A O 1
ATOM 938 N N . GLY A 1 120 ? -15.678 -0.761 11.134 1.00 88.88 120 GLY A N 1
ATOM 939 C CA . GLY A 1 120 ? -16.012 -2.182 11.267 1.00 88.88 120 GLY A CA 1
ATOM 940 C C . GLY A 1 120 ? -15.148 -2.894 12.312 1.00 88.88 120 GLY A C 1
ATOM 941 O O . GLY A 1 120 ? -15.665 -3.623 13.157 1.00 88.88 120 GLY A O 1
ATOM 942 N N . ASN A 1 121 ? -13.838 -2.633 12.314 1.00 88.06 121 ASN A N 1
ATOM 943 C CA . ASN A 1 121 ? -12.923 -3.172 13.322 1.00 88.06 121 ASN A CA 1
ATOM 944 C C . ASN A 1 121 ? -13.253 -2.664 14.730 1.00 88.06 121 ASN A C 1
ATOM 946 O O . ASN A 1 121 ? -13.235 -3.447 15.679 1.00 88.06 121 ASN A O 1
ATOM 950 N N . LEU A 1 122 ? -13.586 -1.377 14.856 1.00 90.19 122 LEU A N 1
ATOM 951 C CA . LEU A 1 122 ? -13.997 -0.772 16.117 1.00 90.19 122 LEU A CA 1
ATOM 952 C C . LEU A 1 122 ? -15.282 -1.414 16.655 1.00 90.19 122 LEU A C 1
ATOM 954 O O . LEU A 1 122 ? -15.339 -1.772 17.827 1.00 90.19 122 LEU A O 1
ATOM 958 N N . TYR A 1 123 ? -16.288 -1.608 15.800 1.00 90.62 123 TYR A N 1
ATOM 959 C CA . TYR A 1 123 ? -17.527 -2.292 16.170 1.00 90.62 123 TYR A CA 1
ATOM 960 C C . TYR A 1 123 ? -17.257 -3.707 16.693 1.00 90.62 123 TYR A C 1
ATOM 962 O O . TYR A 1 123 ? -17.741 -4.064 17.765 1.00 90.62 123 TYR A O 1
ATOM 970 N N . ASN A 1 124 ? -16.429 -4.484 15.987 1.00 88.75 124 ASN A N 1
ATOM 971 C CA . ASN A 1 124 ? -16.111 -5.854 16.384 1.00 88.75 124 ASN A CA 1
ATOM 972 C C . ASN A 1 124 ? -15.494 -5.918 17.791 1.00 88.75 124 ASN A C 1
ATOM 974 O O . ASN A 1 124 ? -15.977 -6.679 18.624 1.00 88.75 124 ASN A O 1
ATOM 978 N N . VAL A 1 125 ? -14.490 -5.085 18.096 1.00 88.19 125 VAL A N 1
ATOM 979 C CA . VAL A 1 125 ? -13.844 -5.122 19.425 1.00 88.19 125 VAL A CA 1
ATOM 980 C C . VAL A 1 125 ? -14.751 -4.624 20.551 1.00 88.19 125 VAL A C 1
ATOM 982 O O . VAL A 1 125 ? -14.636 -5.104 21.675 1.00 88.19 125 VAL A O 1
ATOM 985 N N . LEU A 1 126 ? -15.672 -3.698 20.261 1.00 89.88 126 LEU A N 1
ATOM 986 C CA . LEU A 1 126 ? -16.650 -3.220 21.242 1.00 89.88 126 LEU A CA 1
ATOM 987 C C . LEU A 1 126 ? -17.701 -4.283 21.582 1.00 89.88 126 LEU A C 1
ATOM 989 O O . LEU A 1 126 ? -18.164 -4.330 22.718 1.00 89.88 126 LEU A O 1
ATOM 993 N N . VAL A 1 127 ? -18.079 -5.118 20.610 1.00 88.94 127 VAL A N 1
ATOM 994 C CA . VAL A 1 127 ? -19.031 -6.221 20.815 1.00 88.94 127 VAL A CA 1
ATOM 995 C C . VAL A 1 127 ? -18.378 -7.397 21.542 1.00 88.94 127 VAL A C 1
ATOM 997 O O . VAL A 1 127 ? -19.023 -8.049 22.358 1.00 88.94 127 VAL A O 1
ATOM 1000 N N . GLU A 1 128 ? -17.112 -7.683 21.246 1.00 85.19 128 GLU A N 1
ATOM 1001 C CA . GLU A 1 128 ? -16.410 -8.847 21.791 1.00 85.19 128 GLU A CA 1
ATOM 1002 C C . GLU A 1 128 ? -15.917 -8.658 23.232 1.00 85.19 128 GLU A C 1
ATOM 1004 O O . GLU A 1 128 ? -15.863 -9.633 23.982 1.00 85.19 128 GLU A O 1
ATOM 1009 N N . ASP A 1 129 ? -15.524 -7.440 23.623 1.00 85.50 129 ASP A N 1
ATOM 1010 C CA . ASP A 1 129 ? -14.890 -7.191 24.920 1.00 85.50 129 ASP A CA 1
ATOM 1011 C C . ASP A 1 129 ? -15.262 -5.813 25.500 1.00 85.50 129 ASP A C 1
ATOM 1013 O O . ASP A 1 129 ? -14.842 -4.751 25.031 1.00 85.50 129 ASP A O 1
ATOM 1017 N N . GLU A 1 130 ? -16.016 -5.834 26.603 1.00 88.75 130 GLU A N 1
ATOM 1018 C CA . GLU A 1 130 ? -16.519 -4.645 27.305 1.00 88.75 130 GLU A CA 1
ATOM 1019 C C . GLU A 1 130 ? -15.396 -3.707 27.798 1.00 88.75 130 GLU A C 1
ATOM 1021 O O . GLU A 1 130 ? -15.611 -2.506 27.996 1.00 88.75 130 GLU A O 1
ATOM 1026 N N . ARG A 1 131 ? -14.158 -4.203 27.954 1.00 89.12 131 ARG A N 1
ATOM 1027 C CA . ARG A 1 131 ? -13.002 -3.361 28.314 1.00 89.12 131 ARG A CA 1
ATOM 1028 C C . ARG A 1 131 ? -12.757 -2.269 27.271 1.00 89.12 131 ARG A C 1
ATOM 1030 O O . ARG A 1 131 ? -12.394 -1.151 27.647 1.00 89.12 131 ARG A O 1
ATOM 1037 N N . TYR A 1 132 ? -13.018 -2.547 25.991 1.00 89.06 132 TYR A N 1
ATOM 1038 C CA . TYR A 1 132 ? -12.916 -1.555 24.918 1.00 89.06 132 TYR A CA 1
ATOM 1039 C C . TYR A 1 132 ? -14.006 -0.482 25.025 1.00 89.06 132 TYR A C 1
ATOM 1041 O O . TYR A 1 132 ? -13.734 0.684 24.740 1.00 89.06 132 TYR A O 1
ATOM 1049 N N . VAL A 1 133 ? -15.202 -0.833 25.512 1.00 90.06 133 VAL A N 1
ATOM 1050 C CA . VAL A 1 133 ? -16.306 0.117 25.739 1.00 90.06 133 VAL A CA 1
ATOM 1051 C C . VAL A 1 133 ? -15.951 1.116 26.843 1.00 90.06 133 VAL A C 1
ATOM 1053 O O . VAL A 1 133 ? -16.167 2.316 26.699 1.00 90.06 133 VAL A O 1
ATOM 1056 N N . LYS A 1 134 ? -15.331 0.670 27.939 1.00 89.75 134 LYS A N 1
ATOM 1057 C CA . LYS A 1 134 ? -14.849 1.611 28.967 1.00 89.75 134 LYS A CA 1
ATOM 1058 C C . LYS A 1 134 ? -13.743 2.517 28.433 1.00 89.75 134 LYS A C 1
ATOM 1060 O O . LYS A 1 134 ? -13.774 3.723 28.658 1.00 89.75 134 L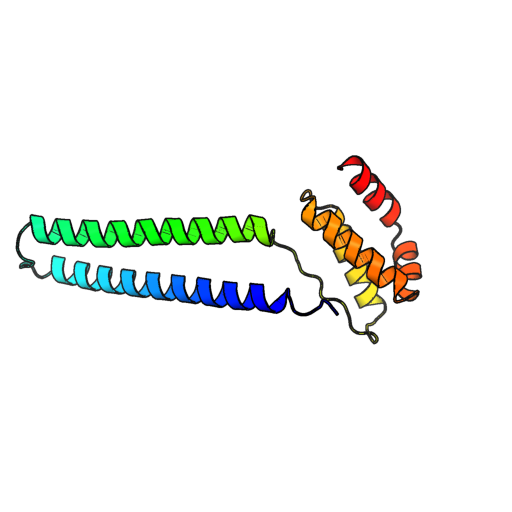YS A O 1
ATOM 1065 N N . LEU A 1 135 ? -12.791 1.954 27.692 1.00 91.06 135 LEU A N 1
ATOM 1066 C CA . LEU A 1 135 ? -11.671 2.713 27.139 1.00 91.06 135 LEU A CA 1
ATOM 1067 C C . LEU A 1 135 ? -12.098 3.756 26.103 1.00 91.06 135 LEU A C 1
ATOM 1069 O O . LEU A 1 135 ? -11.534 4.847 26.084 1.00 91.06 135 LEU A O 1
ATOM 1073 N N . ILE A 1 136 ? -13.085 3.457 25.255 1.00 90.69 136 ILE A N 1
ATOM 1074 C CA . ILE A 1 136 ? -13.547 4.414 24.246 1.00 90.69 136 ILE A CA 1
ATOM 1075 C C . ILE A 1 136 ? -14.234 5.624 24.889 1.00 90.69 136 ILE A C 1
ATOM 1077 O O . ILE A 1 136 ? -14.029 6.755 24.446 1.00 90.69 136 ILE A O 1
ATOM 1081 N N . ILE A 1 137 ? -14.970 5.394 25.981 1.00 88.75 137 ILE A N 1
ATOM 1082 C CA . ILE A 1 137 ? -15.573 6.450 26.799 1.00 88.75 137 ILE A CA 1
ATOM 1083 C C . ILE A 1 137 ? -14.478 7.270 27.495 1.00 88.75 137 ILE A C 1
ATOM 1085 O O . ILE A 1 137 ? -14.537 8.496 27.463 1.00 88.75 137 ILE A O 1
ATOM 1089 N N . GLU A 1 138 ? -13.447 6.622 28.058 1.00 90.12 138 GLU A N 1
ATOM 1090 C CA . GLU A 1 138 ? -12.290 7.309 28.661 1.00 90.12 138 GLU A CA 1
ATOM 1091 C C . GLU A 1 138 ? -11.535 8.203 27.658 1.00 90.12 138 GLU A C 1
ATOM 1093 O O . GLU A 1 138 ? -11.007 9.244 28.044 1.00 90.12 138 GLU A O 1
ATOM 1098 N N . ILE A 1 139 ? -11.441 7.802 26.383 1.00 88.38 139 ILE A N 1
ATOM 1099 C CA . ILE A 1 139 ? -10.739 8.571 25.340 1.00 88.38 139 ILE A CA 1
ATOM 1100 C C . ILE A 1 139 ? -11.539 9.812 24.910 1.00 88.38 139 ILE A C 1
ATOM 1102 O O . ILE A 1 139 ? -10.932 10.828 24.580 1.00 88.38 139 ILE A O 1
ATOM 1106 N N . GLY A 1 140 ? -12.874 9.743 24.895 1.00 87.62 1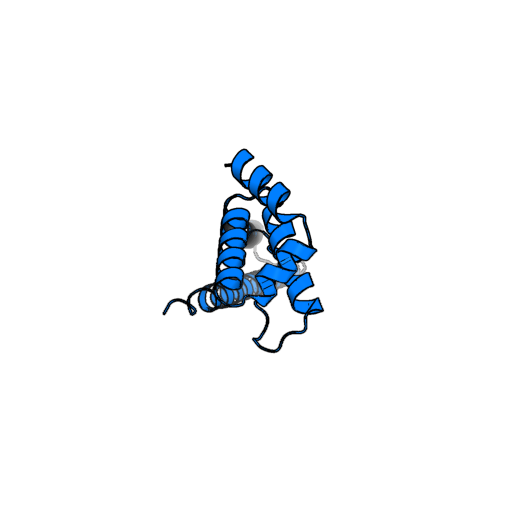40 GLY A N 1
ATOM 1107 C CA . GLY A 1 140 ? -13.760 10.898 24.690 1.00 87.62 140 GLY A CA 1
ATOM 1108 C C . GLY A 1 140 ? -13.857 11.467 23.263 1.00 87.62 140 GLY A C 1
ATOM 1109 O O . GLY A 1 140 ? -14.659 12.363 23.029 1.00 87.62 140 GLY A O 1
ATOM 1110 N N . ASP A 1 141 ? -13.098 10.952 22.291 1.00 87.06 141 ASP A N 1
ATOM 1111 C CA . ASP A 1 141 ? -13.050 11.489 20.912 1.00 87.06 141 ASP A CA 1
ATOM 1112 C C . ASP A 1 141 ? -14.028 10.788 19.942 1.00 87.06 141 ASP A C 1
ATOM 1114 O O . ASP A 1 141 ? -14.206 11.202 18.799 1.00 87.06 141 ASP A O 1
ATOM 1118 N N . ILE A 1 142 ?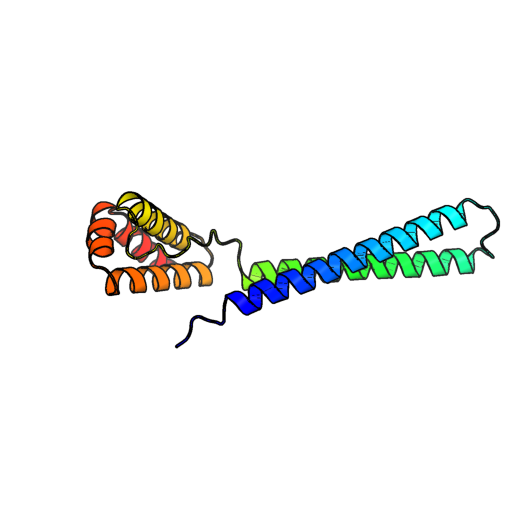 -14.702 9.718 20.383 1.00 89.56 142 ILE A N 1
ATOM 1119 C CA . ILE A 1 142 ? -15.520 8.872 19.497 1.00 89.56 142 ILE A CA 1
ATOM 1120 C C . ILE A 1 142 ? -16.699 9.613 18.861 1.00 89.56 142 ILE A C 1
ATOM 1122 O O . ILE A 1 142 ? -16.950 9.438 17.673 1.00 89.56 142 ILE A O 1
ATOM 1126 N N . VAL A 1 143 ? -17.409 10.454 19.617 1.00 89.69 143 VAL A N 1
ATOM 1127 C CA . VAL A 1 143 ? -18.595 11.163 19.106 1.00 89.69 143 VAL A CA 1
ATOM 1128 C C . VAL A 1 143 ? -18.201 12.083 17.956 1.00 89.69 143 VAL A C 1
ATOM 1130 O O . VAL A 1 143 ? -18.812 1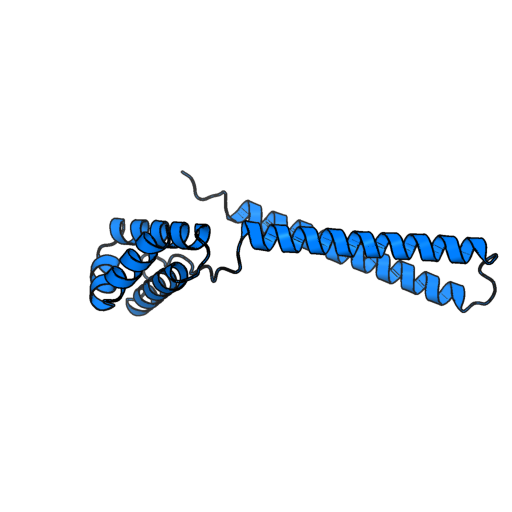2.034 16.895 1.00 89.69 143 VAL A O 1
ATOM 1133 N N . ASN A 1 144 ? -17.135 12.862 18.141 1.00 90.31 144 ASN A N 1
ATOM 1134 C CA . ASN A 1 144 ? -16.623 13.768 17.122 1.00 90.31 144 ASN A CA 1
ATOM 1135 C C . ASN A 1 144 ? -16.161 13.006 15.868 1.00 90.31 144 ASN A C 1
ATOM 1137 O O . ASN A 1 144 ? -16.524 13.377 14.756 1.00 90.31 144 ASN A O 1
ATOM 1141 N N . VAL A 1 145 ? -15.430 11.899 16.037 1.00 90.56 145 VAL A N 1
ATOM 1142 C CA . VAL A 1 145 ? -14.979 11.060 14.912 1.00 90.56 145 VAL A CA 1
ATOM 1143 C C . VAL A 1 145 ? -16.151 10.457 14.135 1.00 90.56 145 VAL A C 1
ATOM 1145 O O . VAL A 1 145 ? -16.121 10.435 12.907 1.00 90.56 145 VAL A O 1
ATOM 1148 N N . VAL A 1 146 ? -17.193 9.985 14.822 1.00 89.12 146 VAL A N 1
ATOM 1149 C CA . VAL A 1 146 ? -18.379 9.408 14.171 1.00 89.12 146 VAL A CA 1
ATOM 1150 C C . VAL A 1 146 ? -19.198 10.480 13.456 1.00 89.12 146 VAL A C 1
ATOM 1152 O O . VAL A 1 146 ? -19.642 10.236 12.340 1.00 89.12 146 VAL A O 1
ATOM 1155 N N . VAL A 1 147 ? -19.364 11.668 14.042 1.00 90.62 147 VAL A N 1
ATOM 1156 C CA . VAL A 1 147 ? -20.039 12.793 13.371 1.00 90.62 147 VAL A CA 1
ATOM 1157 C C . VAL A 1 147 ? -19.291 13.176 12.094 1.00 90.62 147 VAL A C 1
ATOM 1159 O O . VAL A 1 147 ? -19.885 13.166 11.024 1.00 90.62 147 VAL A O 1
ATOM 1162 N N . GLN A 1 148 ? -17.971 13.376 12.171 1.00 88.19 148 GLN A N 1
ATOM 1163 C CA . GLN A 1 148 ? -17.147 13.672 10.992 1.00 88.19 148 GLN A CA 1
ATOM 1164 C C . GLN A 1 148 ? -17.213 12.569 9.931 1.00 88.19 148 GLN A C 1
ATOM 1166 O O . GLN A 1 148 ? -17.196 12.850 8.735 1.00 88.19 148 GLN A O 1
ATOM 1171 N N . PHE A 1 149 ? -17.285 11.305 10.353 1.00 87.38 149 PHE A N 1
ATOM 1172 C CA . PHE A 1 149 ? -17.473 10.184 9.441 1.00 87.38 149 PHE A CA 1
ATOM 1173 C C . PHE A 1 149 ? -18.806 10.294 8.687 1.00 87.38 149 PHE A C 1
ATOM 1175 O O . PHE A 1 149 ? -18.806 10.164 7.463 1.00 87.38 149 PHE A O 1
ATOM 1182 N N . LEU A 1 150 ? -19.907 10.567 9.396 1.00 87.31 150 LEU A N 1
ATOM 1183 C CA . LEU A 1 150 ? -21.246 10.709 8.815 1.00 87.31 150 LEU A CA 1
ATOM 1184 C C . LEU A 1 150 ? -21.363 11.936 7.903 1.00 87.31 150 LEU A C 1
ATOM 1186 O O . LEU A 1 150 ? -21.967 11.828 6.842 1.00 87.31 150 LEU A O 1
ATOM 1190 N N . ASP A 1 151 ? -20.739 13.057 8.270 1.00 85.44 151 ASP A N 1
ATOM 1191 C CA . ASP A 1 151 ? -20.721 14.287 7.463 1.00 85.44 151 ASP A CA 1
ATOM 1192 C C . ASP A 1 151 ? -19.919 14.129 6.160 1.00 85.44 151 ASP A C 1
ATOM 1194 O O . ASP A 1 151 ? -20.119 14.866 5.198 1.00 85.44 151 ASP A O 1
ATOM 1198 N N . SER A 1 152 ? -18.987 13.174 6.131 1.00 75.38 152 SER A N 1
ATOM 1199 C CA . SER A 1 152 ? -18.115 12.899 4.984 1.00 75.38 152 SER A CA 1
ATOM 1200 C C . SER A 1 152 ? -18.621 11.801 4.041 1.00 75.38 152 SER A C 1
ATOM 1202 O O . SER A 1 152 ? -17.869 11.386 3.153 1.00 75.38 152 SER A O 1
ATOM 1204 N N . SER A 1 153 ? -19.830 11.275 4.276 1.00 59.34 153 SER A N 1
ATOM 1205 C CA . SER A 1 153 ? -20.388 10.124 3.554 1.00 59.34 153 SER A CA 1
ATOM 1206 C C . SER A 1 153 ? -21.443 10.485 2.516 1.00 59.34 153 SER A C 1
ATOM 1208 O O . SER A 1 153 ? -22.091 11.544 2.626 1.00 59.34 153 SER A O 1
#